Protein AF-A0A200QTH0-F1 (afdb_monomer)

Structure (mmCIF, N/CA/C/O backbone):
data_AF-A0A200QTH0-F1
#
_entry.id   AF-A0A200QTH0-F1
#
loop_
_atom_site.group_PDB
_atom_site.id
_atom_site.type_symbol
_atom_site.label_atom_id
_atom_site.label_alt_id
_atom_site.label_comp_id
_atom_site.label_asym_id
_atom_site.label_entity_id
_atom_site.label_seq_id
_atom_site.pdbx_PDB_ins_code
_atom_site.Cartn_x
_atom_site.Cartn_y
_atom_site.Cartn_z
_atom_site.occupancy
_atom_site.B_iso_or_equiv
_atom_site.auth_seq_id
_atom_site.auth_comp_id
_atom_site.auth_asym_id
_atom_site.auth_atom_id
_atom_site.pdbx_PDB_model_num
ATOM 1 N N . MET A 1 1 ? -9.938 -22.766 -24.510 1.00 37.22 1 MET A N 1
ATOM 2 C CA . MET A 1 1 ? -10.640 -21.597 -25.078 1.00 37.22 1 MET A CA 1
ATOM 3 C C . MET A 1 1 ? -10.400 -20.454 -24.120 1.00 37.22 1 MET A C 1
ATOM 5 O O . MET A 1 1 ? -10.971 -20.461 -23.039 1.00 37.22 1 MET A O 1
ATOM 9 N N . GLU A 1 2 ? -9.477 -19.562 -24.454 1.00 42.81 2 GLU A N 1
ATOM 10 C CA . GLU A 1 2 ? -9.151 -18.405 -23.620 1.00 42.81 2 GLU A CA 1
ATOM 11 C C . GLU A 1 2 ? -9.991 -17.220 -24.088 1.00 42.81 2 GLU A C 1
ATOM 13 O O . GLU A 1 2 ? -10.040 -16.911 -25.277 1.00 42.81 2 GLU A O 1
ATOM 18 N N . VAL A 1 3 ? -10.708 -16.593 -23.158 1.00 43.75 3 VAL A N 1
ATOM 19 C CA . VAL A 1 3 ? -11.437 -15.352 -23.414 1.00 43.75 3 VAL A CA 1
ATOM 20 C C . VAL A 1 3 ? -10.599 -14.227 -22.825 1.00 43.75 3 VAL A C 1
ATOM 22 O O . VAL A 1 3 ? -10.744 -13.882 -21.654 1.00 43.75 3 VAL A O 1
ATOM 25 N N . GLU A 1 4 ? -9.712 -13.651 -23.635 1.00 58.47 4 GLU A N 1
ATOM 26 C CA . GLU A 1 4 ? -9.012 -12.410 -23.293 1.00 58.47 4 GLU A CA 1
ATOM 27 C C . GLU A 1 4 ? -9.974 -11.223 -23.424 1.00 58.47 4 GLU A C 1
ATOM 29 O O . GLU A 1 4 ? -9.919 -10.428 -24.361 1.00 58.47 4 GLU A O 1
ATOM 34 N N . LYS A 1 5 ? -10.900 -11.079 -22.474 1.00 60.09 5 LYS A N 1
ATOM 35 C CA . LYS A 1 5 ? -11.662 -9.835 -22.341 1.00 60.09 5 LYS A CA 1
ATOM 36 C C . LYS A 1 5 ? -10.797 -8.822 -21.599 1.00 60.09 5 LYS A C 1
ATOM 38 O O . LYS A 1 5 ? -10.943 -8.631 -20.393 1.00 60.09 5 LYS A O 1
ATOM 43 N N . LYS A 1 6 ? -9.911 -8.141 -22.332 1.00 60.62 6 LYS A N 1
ATOM 44 C CA . LYS A 1 6 ? -9.370 -6.850 -21.891 1.00 60.62 6 LYS A CA 1
ATOM 45 C C . LYS A 1 6 ? -10.531 -5.852 -21.859 1.00 60.62 6 LYS A C 1
ATOM 47 O O . LYS A 1 6 ? -10.813 -5.192 -22.849 1.00 60.62 6 LYS A O 1
ATOM 52 N N . SER A 1 7 ? -11.312 -5.852 -20.780 1.00 67.88 7 SER A N 1
ATOM 53 C CA . SER A 1 7 ? -12.445 -4.933 -20.653 1.00 67.88 7 SER A CA 1
ATOM 54 C C . SER A 1 7 ? -11.937 -3.513 -20.395 1.00 67.88 7 SER A C 1
ATOM 56 O O . SER A 1 7 ? -10.959 -3.345 -19.672 1.00 67.88 7 SER A O 1
ATOM 58 N N . GLU A 1 8 ? -12.628 -2.502 -20.922 1.00 70.19 8 GLU A N 1
ATOM 59 C CA . GLU A 1 8 ?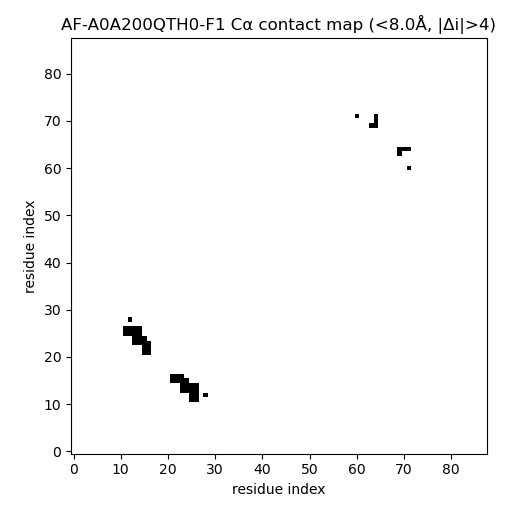 -12.308 -1.066 -20.762 1.00 70.19 8 GLU A CA 1
ATOM 60 C C . GLU A 1 8 ? -12.235 -0.597 -19.297 1.00 70.19 8 GLU A C 1
ATOM 62 O O . GLU A 1 8 ? -11.786 0.505 -19.007 1.00 70.19 8 GLU A O 1
ATOM 67 N N . ASN A 1 9 ? -12.686 -1.430 -18.359 1.00 71.06 9 ASN A N 1
ATOM 68 C CA . ASN A 1 9 ? -12.699 -1.127 -16.934 1.00 71.06 9 ASN A CA 1
ATOM 69 C C . ASN A 1 9 ? -11.510 -1.737 -16.172 1.00 71.06 9 ASN A C 1
ATOM 71 O O . ASN A 1 9 ? -11.443 -1.593 -14.951 1.00 71.06 9 ASN A O 1
ATOM 75 N N . ILE A 1 10 ? -10.584 -2.437 -16.842 1.00 71.00 10 ILE A N 1
ATOM 76 C CA . ILE A 1 10 ? -9.378 -2.967 -16.188 1.00 71.00 10 ILE A CA 1
ATOM 77 C C . ILE A 1 10 ? -8.540 -1.790 -15.682 1.00 71.00 10 ILE A C 1
ATOM 79 O O . ILE A 1 10 ? -8.170 -0.910 -16.448 1.00 71.00 10 ILE A O 1
ATOM 83 N N . GLY A 1 11 ? -8.263 -1.777 -14.377 1.00 74.62 11 GLY A N 1
ATOM 84 C CA . GLY A 1 11 ? -7.521 -0.700 -13.715 1.00 74.62 11 GLY A CA 1
ATOM 85 C C . GLY A 1 11 ? -8.372 0.507 -13.301 1.00 74.62 11 GLY A C 1
ATOM 86 O O . GLY A 1 11 ? -7.882 1.361 -12.566 1.00 74.62 11 GLY A O 1
ATOM 87 N N . ARG A 1 12 ? -9.653 0.577 -13.690 1.00 80.75 12 ARG A N 1
ATOM 88 C CA . ARG A 1 12 ? -10.529 1.689 -13.303 1.00 80.75 12 ARG A CA 1
ATOM 89 C C . ARG A 1 12 ? -11.021 1.520 -11.866 1.00 80.75 12 ARG A C 1
ATOM 91 O O . ARG A 1 12 ? -11.628 0.510 -11.512 1.00 80.75 12 ARG A O 1
ATOM 98 N N . LEU A 1 13 ? -10.792 2.536 -11.038 1.00 85.19 13 LEU A N 1
ATOM 99 C CA . LEU A 1 13 ? -11.240 2.553 -9.647 1.00 85.19 13 LEU A CA 1
ATOM 100 C C . LEU A 1 13 ? -12.722 2.933 -9.548 1.00 85.19 13 LEU A C 1
ATOM 102 O O . LEU A 1 13 ? -13.218 3.780 -10.292 1.00 85.19 13 LEU A O 1
ATOM 106 N N . PHE A 1 14 ? -13.427 2.338 -8.590 1.00 89.44 14 PHE A N 1
ATOM 107 C CA . PHE A 1 14 ? -14.804 2.688 -8.260 1.00 89.44 14 PHE A CA 1
ATOM 108 C C . PHE A 1 14 ? -14.993 2.770 -6.749 1.00 89.44 14 PHE A C 1
ATOM 110 O O . PHE A 1 14 ? -14.283 2.136 -5.971 1.00 89.44 14 PHE A O 1
ATOM 117 N N . SER A 1 15 ? -15.984 3.553 -6.343 1.00 86.50 15 SER A N 1
ATOM 118 C CA . SER A 1 15 ? -16.477 3.630 -4.976 1.00 86.50 15 SER A CA 1
ATOM 119 C C . SER A 1 15 ? -17.806 2.890 -4.882 1.00 86.50 15 SER A C 1
ATOM 121 O O . SER A 1 15 ? -18.727 3.147 -5.661 1.00 86.50 15 SER A O 1
ATOM 123 N N . CYS A 1 16 ? -17.928 1.991 -3.909 1.00 90.69 16 CYS A N 1
ATOM 124 C CA . CYS A 1 16 ? -19.175 1.302 -3.600 1.00 90.69 16 CYS A CA 1
ATOM 125 C C . CYS A 1 16 ? -19.508 1.396 -2.108 1.00 90.69 16 CYS A C 1
ATOM 127 O O . CYS A 1 16 ? -18.633 1.505 -1.252 1.00 90.69 16 CYS A O 1
ATOM 129 N N . CYS A 1 17 ? -20.798 1.349 -1.794 1.00 88.19 17 CYS A N 1
ATOM 130 C CA . CYS A 1 17 ? -21.294 1.360 -0.420 1.00 88.19 17 CYS A CA 1
ATOM 131 C C . CYS A 1 17 ? -21.023 0.027 0.284 1.00 88.19 17 CYS A C 1
ATOM 133 O O . CYS A 1 17 ? -21.460 -1.021 -0.181 1.00 88.19 17 CYS A O 1
ATOM 135 N N . THR A 1 18 ? -20.384 0.070 1.455 1.00 85.19 18 THR A N 1
ATOM 136 C CA . THR A 1 18 ? -20.056 -1.124 2.260 1.00 85.19 18 THR A CA 1
ATOM 137 C C . THR A 1 18 ? -21.296 -1.869 2.762 1.00 85.19 18 THR A C 1
ATOM 139 O O . THR A 1 18 ? -21.251 -3.067 3.007 1.00 85.19 18 THR A O 1
ATOM 142 N N . LYS A 1 19 ? -22.426 -1.169 2.921 1.00 85.88 19 LYS A N 1
ATOM 143 C CA . LYS A 1 19 ? -23.675 -1.720 3.476 1.00 85.88 19 LYS A CA 1
ATOM 144 C C . LYS A 1 19 ? -24.636 -2.268 2.409 1.00 85.88 19 LYS A C 1
ATOM 146 O O . LYS A 1 19 ? -25.834 -2.322 2.658 1.00 85.88 19 LYS A O 1
ATOM 151 N N . ASN A 1 20 ? -24.138 -2.638 1.223 1.00 75.88 20 ASN A N 1
ATOM 152 C CA . ASN A 1 20 ? -24.929 -3.208 0.118 1.00 75.88 20 ASN A CA 1
ATOM 153 C C . ASN A 1 20 ? -26.170 -2.382 -0.266 1.00 75.88 20 ASN A C 1
ATOM 155 O O . ASN A 1 20 ? -27.216 -2.920 -0.615 1.00 75.88 20 ASN A O 1
ATOM 159 N N . CYS A 1 21 ? -26.051 -1.053 -0.231 1.00 91.06 21 CYS A N 1
ATOM 160 C CA . CYS A 1 21 ? -27.153 -0.144 -0.540 1.00 91.06 21 CYS A CA 1
ATOM 161 C C . CYS A 1 21 ? -27.339 0.138 -2.046 1.00 91.06 21 CYS A C 1
ATOM 163 O O . CYS A 1 21 ? -28.121 1.005 -2.419 1.00 91.06 21 CYS A O 1
ATOM 165 N N . GLY A 1 22 ? -26.597 -0.555 -2.918 1.00 88.50 22 GLY A N 1
ATOM 166 C CA . GLY A 1 22 ? -26.657 -0.372 -4.375 1.00 88.50 22 GLY A CA 1
ATOM 167 C C . GLY A 1 22 ? -25.935 0.873 -4.903 1.00 88.50 22 GLY A C 1
ATOM 168 O O . GLY A 1 22 ? -25.923 1.104 -6.107 1.00 88.50 22 GLY A O 1
ATOM 169 N N . PHE A 1 23 ? -25.303 1.668 -4.034 1.00 88.75 23 PHE A N 1
ATOM 170 C CA . PHE A 1 23 ? -24.493 2.802 -4.469 1.00 88.75 23 PHE A CA 1
ATOM 171 C C . PHE A 1 23 ? -23.199 2.323 -5.137 1.00 88.75 23 PHE A C 1
ATOM 173 O O . PHE A 1 23 ? -22.382 1.636 -4.513 1.00 88.75 23 PHE A O 1
ATOM 180 N N . PHE A 1 24 ? -23.022 2.745 -6.385 1.00 90.88 24 PHE A N 1
ATOM 181 C CA . PHE A 1 24 ? -21.851 2.517 -7.217 1.00 90.88 24 PHE A CA 1
ATOM 182 C C . PHE A 1 24 ? -21.520 3.811 -7.962 1.00 90.88 24 PHE A C 1
ATOM 184 O O . PHE A 1 24 ? -22.394 4.405 -8.596 1.00 90.88 24 PHE A O 1
ATOM 191 N N . LYS A 1 25 ? -20.262 4.248 -7.897 1.00 89.12 25 LYS A N 1
ATOM 192 C CA . LYS A 1 25 ? -19.773 5.407 -8.646 1.00 89.12 25 LYS 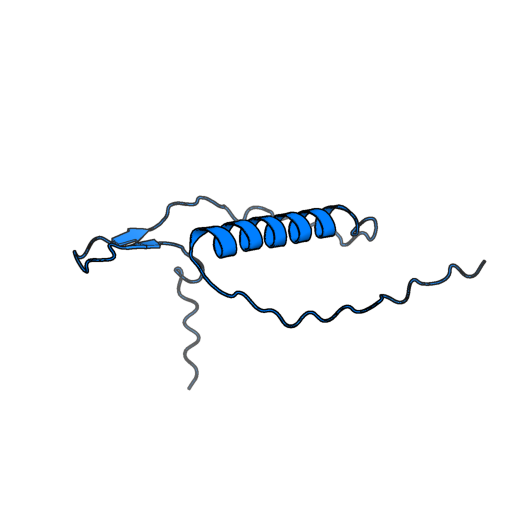A CA 1
ATOM 193 C C . LYS A 1 25 ? -18.350 5.147 -9.123 1.00 89.12 25 LYS A C 1
ATOM 195 O O . LYS A 1 25 ? -17.489 4.822 -8.309 1.00 89.12 25 LYS A O 1
ATOM 200 N N . TRP A 1 26 ? -18.090 5.316 -10.417 1.00 88.75 26 TRP A N 1
ATOM 201 C CA . TRP A 1 26 ? -16.719 5.331 -10.924 1.00 88.75 26 TRP A CA 1
ATOM 202 C C . TRP A 1 26 ? -15.940 6.480 -10.279 1.00 88.75 26 TRP A C 1
ATOM 204 O O . TRP A 1 26 ? -16.464 7.583 -10.118 1.00 88.75 26 TRP A O 1
ATOM 214 N N . SER A 1 27 ? -14.703 6.215 -9.877 1.00 86.12 27 SER A N 1
ATOM 215 C CA . SER A 1 27 ? -13.810 7.261 -9.400 1.00 86.12 27 SER A CA 1
ATOM 216 C C . SER A 1 27 ? -13.243 7.963 -10.629 1.00 86.12 27 SER A C 1
ATOM 218 O O . SER A 1 27 ? -12.455 7.377 -11.368 1.00 86.12 27 SER A O 1
ATOM 220 N N . ASP A 1 28 ? -13.662 9.204 -10.872 1.00 71.69 28 ASP A N 1
ATOM 221 C CA . ASP A 1 28 ? -13.137 10.047 -11.949 1.00 71.69 28 ASP A CA 1
ATOM 222 C C . ASP A 1 28 ? -11.746 10.573 -11.564 1.00 71.69 28 ASP A C 1
ATOM 224 O O . ASP A 1 28 ? -11.521 11.771 -11.420 1.00 71.69 28 ASP A O 1
ATOM 228 N N . SER A 1 29 ? -10.791 9.674 -11.327 1.00 56.38 29 SER A N 1
ATOM 229 C CA . SER A 1 29 ? -9.389 10.058 -11.335 1.00 56.38 29 SER A CA 1
ATOM 230 C C . SER A 1 29 ? -8.983 10.161 -12.796 1.00 56.38 29 SER A C 1
ATOM 232 O O . SER A 1 29 ? -8.621 9.165 -13.422 1.00 56.38 29 SER A O 1
ATOM 234 N N . SER A 1 30 ? -9.066 11.366 -13.351 1.00 52.62 30 SER A N 1
ATOM 235 C CA . SER A 1 30 ? -8.352 11.743 -14.566 1.00 52.62 30 SER A CA 1
ATOM 236 C C . SER A 1 30 ? -6.845 11.714 -14.291 1.00 52.62 30 SER A C 1
ATOM 238 O O . SER A 1 30 ? -6.180 12.745 -14.265 1.00 52.62 30 SER A O 1
ATOM 240 N N . HIS A 1 31 ? -6.294 10.527 -14.066 1.00 46.41 31 HIS A N 1
ATOM 241 C CA . HIS A 1 31 ? -4.940 10.254 -14.499 1.00 46.41 31 HIS A CA 1
ATOM 242 C C . HIS A 1 31 ? -5.096 9.825 -15.950 1.00 46.41 31 HIS A C 1
ATOM 244 O O . HIS A 1 31 ? -5.222 8.645 -16.259 1.00 46.41 31 HIS A O 1
ATOM 250 N N . HIS A 1 32 ? -5.199 10.828 -16.827 1.00 44.38 32 HIS A N 1
ATOM 251 C CA . HIS A 1 32 ? -4.734 10.659 -18.192 1.00 44.38 32 HIS A CA 1
ATOM 252 C C . HIS A 1 32 ? -3.347 10.029 -18.070 1.00 44.38 32 HIS A C 1
ATOM 254 O O . HIS A 1 32 ? -2.406 10.669 -17.595 1.00 44.38 32 HIS A O 1
ATOM 260 N N . GLU A 1 33 ? -3.237 8.762 -18.457 1.00 46.81 33 GLU A N 1
ATOM 261 C CA . GLU A 1 33 ? -1.999 8.228 -18.995 1.00 46.81 33 GLU A CA 1
ATOM 262 C C . GLU A 1 33 ? -1.719 8.970 -20.305 1.00 46.81 33 GLU A C 1
ATOM 264 O O . GLU A 1 33 ? -1.893 8.460 -21.401 1.00 46.81 33 GLU A O 1
ATOM 269 N N . GLU A 1 34 ? -1.325 10.229 -20.168 1.00 48.69 34 GLU A N 1
ATOM 270 C CA . GLU A 1 34 ? -0.538 10.960 -21.146 1.00 48.69 34 GLU A CA 1
ATOM 271 C C . GLU A 1 34 ? 0.743 11.364 -20.424 1.00 48.69 34 GLU A C 1
ATOM 273 O O . GLU A 1 34 ? 1.020 12.511 -20.089 1.00 48.69 34 GLU A O 1
ATOM 278 N N . SER A 1 35 ? 1.539 10.349 -20.124 1.00 43.22 35 SER A N 1
ATOM 279 C CA . SER A 1 35 ? 2.970 10.472 -20.327 1.00 43.22 35 SER A CA 1
ATOM 280 C C . SER A 1 35 ? 3.327 9.495 -21.430 1.00 43.22 35 SER A C 1
ATOM 282 O O . SER A 1 35 ? 3.887 8.431 -21.189 1.00 43.22 35 SER A O 1
ATOM 284 N N . GLU A 1 36 ? 3.036 9.897 -22.669 1.00 53.59 36 GLU A N 1
ATOM 285 C CA . GLU A 1 36 ? 3.968 9.628 -23.757 1.00 53.59 36 GLU A CA 1
ATOM 286 C C . GLU A 1 36 ? 5.294 10.313 -23.400 1.00 53.59 36 GLU A C 1
ATOM 288 O O . GLU A 1 36 ? 5.637 11.3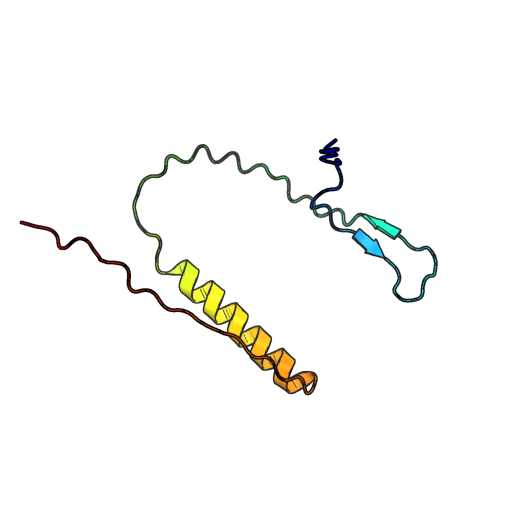80 -23.900 1.00 53.59 36 GLU A O 1
ATOM 293 N N . SER A 1 37 ? 6.059 9.709 -22.493 1.00 40.66 37 SER A N 1
ATOM 294 C CA . SER A 1 37 ? 7.494 9.905 -22.508 1.00 40.66 37 SER A CA 1
ATOM 295 C C . SER A 1 37 ? 8.024 8.893 -23.507 1.00 40.66 37 SER A C 1
ATOM 297 O O . SER A 1 37 ? 8.359 7.757 -23.171 1.00 40.66 37 SER A O 1
ATOM 299 N N . SER A 1 38 ? 8.112 9.334 -24.763 1.00 51.59 38 SER A N 1
ATOM 300 C CA . SER A 1 38 ? 9.250 8.969 -25.603 1.00 51.59 38 SER A CA 1
ATOM 301 C C . SER A 1 38 ? 10.517 9.454 -24.893 1.00 51.59 38 SER A C 1
ATOM 303 O O . 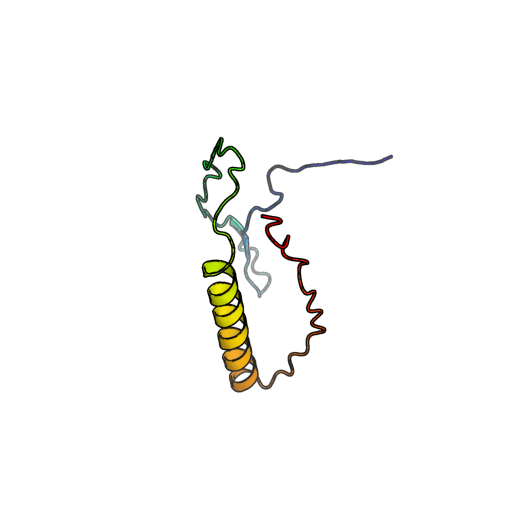SER A 1 38 ? 11.109 10.467 -25.243 1.00 51.59 38 SER A O 1
ATOM 305 N N . GLY A 1 39 ? 10.885 8.761 -23.825 1.00 41.00 39 GLY A N 1
ATOM 306 C CA . GLY A 1 39 ? 12.124 8.930 -23.106 1.00 41.00 39 GLY A CA 1
ATOM 307 C C . GLY A 1 39 ? 12.973 7.752 -23.500 1.00 41.00 39 GLY A C 1
ATOM 308 O O . GLY A 1 39 ? 12.772 6.644 -23.005 1.00 41.00 39 GLY A O 1
ATOM 309 N N . ALA A 1 40 ? 13.898 7.987 -24.426 1.00 41.84 40 ALA A N 1
ATOM 310 C CA . ALA A 1 40 ? 15.074 7.154 -24.527 1.00 41.84 40 ALA A CA 1
ATOM 311 C C . ALA A 1 40 ? 15.549 6.837 -23.103 1.00 41.84 40 ALA A C 1
ATOM 313 O O . ALA A 1 40 ? 15.722 7.735 -22.279 1.00 41.84 40 ALA A O 1
ATOM 314 N N . ILE A 1 41 ? 15.715 5.551 -22.821 1.00 48.16 41 ILE A N 1
ATOM 315 C CA . ILE A 1 41 ? 16.572 5.065 -21.747 1.00 48.16 41 ILE A CA 1
ATOM 316 C C . ILE A 1 41 ? 17.996 5.544 -22.060 1.00 48.16 41 ILE A C 1
ATOM 318 O O . ILE A 1 41 ? 18.809 4.813 -22.613 1.00 48.16 41 ILE A O 1
ATOM 322 N N . SER A 1 42 ? 18.250 6.813 -21.767 1.00 44.69 42 SER A N 1
ATOM 323 C CA . SER A 1 42 ? 19.499 7.272 -21.183 1.00 44.69 42 SER A CA 1
ATOM 324 C C . SER A 1 42 ? 19.320 6.931 -19.705 1.00 44.69 42 SER A C 1
ATOM 326 O O . SER A 1 42 ? 18.476 7.501 -19.020 1.00 44.69 42 SER A O 1
ATOM 328 N N . ASP A 1 43 ? 19.838 5.802 -19.234 1.00 55.00 43 ASP A N 1
ATOM 329 C CA . ASP A 1 43 ? 21.201 5.768 -18.702 1.00 55.00 43 ASP A CA 1
ATOM 330 C C . ASP A 1 43 ? 21.547 7.116 -18.055 1.00 55.00 43 ASP A C 1
ATOM 332 O O . ASP A 1 43 ? 21.788 8.092 -18.760 1.00 55.00 43 ASP A O 1
ATOM 336 N N . GLU A 1 44 ? 21.416 7.140 -16.721 1.00 51.69 44 GLU A N 1
ATOM 337 C CA . GLU A 1 44 ? 22.127 7.958 -15.725 1.00 51.69 44 GLU A CA 1
ATOM 338 C C . GLU A 1 44 ? 21.169 8.476 -14.616 1.00 51.69 44 GLU A C 1
ATOM 340 O O . GLU A 1 44 ? 20.191 9.172 -14.875 1.00 51.69 44 GLU A O 1
ATOM 345 N N . SER A 1 45 ? 21.473 8.131 -13.352 1.00 46.03 45 SER A N 1
ATOM 346 C CA . SER A 1 45 ? 20.887 8.628 -12.078 1.00 46.03 45 SER A CA 1
ATOM 347 C C . SER A 1 45 ? 19.557 8.044 -11.530 1.00 46.03 45 SER A C 1
ATOM 349 O O . SER A 1 45 ? 18.626 8.766 -11.189 1.00 46.03 45 SER A O 1
ATOM 351 N N . VAL A 1 46 ? 19.480 6.723 -11.305 1.00 51.75 46 VAL A N 1
ATOM 352 C CA . VAL A 1 46 ? 18.389 6.087 -10.522 1.00 51.75 46 VAL A CA 1
ATOM 353 C C . VAL A 1 46 ? 18.945 5.476 -9.238 1.00 51.75 46 VAL A C 1
ATOM 355 O O . VAL A 1 46 ? 19.287 4.297 -9.223 1.00 51.75 46 VAL A O 1
ATOM 358 N N . THR A 1 47 ? 19.036 6.240 -8.149 1.00 58.84 47 THR A N 1
ATOM 359 C CA . THR A 1 47 ? 19.324 5.650 -6.824 1.00 58.84 47 THR A CA 1
ATOM 360 C C . THR A 1 47 ? 18.715 6.399 -5.641 1.00 58.84 47 THR A C 1
ATOM 362 O O . THR A 1 47 ? 18.326 5.742 -4.681 1.00 58.84 47 THR A O 1
ATOM 365 N N . GLU A 1 48 ? 18.585 7.728 -5.682 1.00 60.69 48 GLU A N 1
ATOM 366 C CA . GLU A 1 48 ? 18.214 8.487 -4.473 1.00 60.69 48 GLU A CA 1
ATOM 367 C C . GLU A 1 48 ? 16.697 8.523 -4.207 1.00 60.69 48 GLU A C 1
ATOM 369 O O . GLU A 1 48 ? 16.258 8.118 -3.133 1.00 60.69 48 GLU A O 1
ATOM 374 N N . GLY A 1 49 ? 15.868 8.876 -5.198 1.00 59.59 49 GLY A N 1
ATOM 375 C CA . GLY A 1 49 ? 14.415 9.016 -4.987 1.00 59.59 49 GLY A CA 1
ATOM 376 C C . GLY A 1 49 ? 13.686 7.714 -4.617 1.00 59.59 49 GLY A C 1
ATOM 377 O O . GLY A 1 49 ? 12.735 7.723 -3.840 1.00 59.59 49 GLY A O 1
ATOM 378 N N . ALA A 1 50 ? 14.171 6.566 -5.100 1.00 68.56 50 ALA A N 1
ATOM 379 C CA . ALA A 1 50 ? 13.549 5.270 -4.817 1.00 68.56 50 ALA A CA 1
ATOM 380 C C . ALA A 1 50 ? 13.678 4.851 -3.337 1.00 68.56 50 ALA A C 1
ATOM 382 O O . ALA A 1 50 ? 12.825 4.126 -2.819 1.00 68.56 50 ALA A O 1
ATOM 383 N N . MET A 1 51 ? 14.730 5.299 -2.640 1.00 71.69 51 MET A N 1
ATOM 384 C CA . MET A 1 51 ? 14.913 5.013 -1.213 1.00 71.69 51 MET A CA 1
ATOM 385 C C . MET A 1 51 ? 13.967 5.837 -0.335 1.00 71.69 51 MET A C 1
ATOM 387 O O . MET A 1 51 ? 13.460 5.327 0.671 1.00 71.69 51 MET A O 1
ATOM 391 N N . ASP A 1 52 ? 13.682 7.075 -0.733 1.00 80.56 52 ASP A N 1
ATOM 392 C CA . ASP A 1 52 ? 12.751 7.948 -0.019 1.00 80.56 52 ASP A CA 1
ATOM 393 C C . ASP A 1 52 ? 11.310 7.426 -0.089 1.00 80.56 52 ASP A C 1
ATOM 395 O O . ASP A 1 52 ? 10.594 7.427 0.922 1.00 80.56 52 ASP A O 1
ATOM 399 N N . ASP A 1 53 ? 10.905 6.879 -1.236 1.00 85.38 53 ASP A N 1
ATOM 400 C CA . ASP A 1 53 ? 9.584 6.268 -1.411 1.00 85.38 53 ASP A CA 1
ATOM 401 C C . ASP A 1 53 ? 9.392 5.029 -0.526 1.00 85.38 53 ASP A C 1
ATOM 403 O O . ASP A 1 53 ? 8.371 4.891 0.157 1.00 85.38 53 ASP A O 1
ATOM 407 N N . LEU A 1 54 ? 10.401 4.156 -0.449 1.00 86.12 54 LEU A N 1
ATOM 408 C CA . LEU A 1 54 ? 10.392 3.001 0.457 1.00 86.12 54 LEU A CA 1
ATOM 409 C C . LEU A 1 54 ? 10.332 3.437 1.928 1.00 86.12 54 LEU A C 1
ATOM 411 O O . LEU A 1 54 ? 9.537 2.898 2.703 1.00 86.12 54 LEU A O 1
ATOM 415 N N . SER A 1 55 ? 11.107 4.455 2.310 1.00 87.81 55 SER A N 1
ATOM 416 C CA . SER A 1 55 ? 11.090 5.033 3.661 1.00 87.81 55 SER A CA 1
ATOM 417 C C . SER A 1 55 ? 9.702 5.558 4.042 1.00 87.81 55 SER A C 1
ATOM 419 O O . SER A 1 55 ? 9.220 5.332 5.159 1.00 87.81 55 SER A O 1
ATOM 421 N N . ARG A 1 56 ? 9.008 6.210 3.103 1.00 90.81 56 ARG A N 1
ATOM 422 C CA . ARG A 1 56 ? 7.642 6.708 3.305 1.00 90.81 56 ARG A CA 1
ATOM 423 C C . ARG A 1 56 ? 6.645 5.575 3.546 1.00 90.81 56 ARG A C 1
ATOM 425 O O . ARG A 1 56 ? 5.786 5.704 4.419 1.00 90.81 56 ARG A O 1
ATOM 432 N N . ILE A 1 57 ? 6.764 4.468 2.816 1.00 89.06 57 ILE A N 1
ATOM 433 C CA . ILE A 1 57 ? 5.881 3.302 2.966 1.00 89.06 57 ILE A CA 1
ATOM 434 C C . ILE A 1 57 ? 6.044 2.671 4.354 1.00 89.06 57 ILE A C 1
ATOM 436 O O . ILE A 1 57 ? 5.048 2.497 5.058 1.00 89.06 57 ILE A O 1
ATOM 440 N N . PHE A 1 58 ? 7.277 2.408 4.800 1.00 90.38 58 PHE A N 1
ATOM 441 C CA . PHE A 1 58 ? 7.514 1.801 6.117 1.00 90.38 58 PHE A CA 1
ATOM 442 C C . PHE A 1 58 ? 7.027 2.683 7.275 1.00 90.38 58 PHE A C 1
ATOM 444 O O . PHE A 1 58 ? 6.435 2.174 8.226 1.00 90.38 58 PHE A O 1
ATOM 451 N N . LYS A 1 59 ? 7.186 4.011 7.180 1.00 90.12 59 LYS A N 1
ATOM 452 C CA . LYS A 1 59 ? 6.656 4.954 8.185 1.00 90.12 59 LYS A CA 1
ATOM 453 C C . LYS A 1 59 ? 5.132 4.918 8.278 1.00 90.12 59 LYS A C 1
ATOM 455 O O . LYS A 1 59 ? 4.580 5.011 9.372 1.00 90.12 59 LYS A O 1
ATOM 460 N N . ASN A 1 60 ? 4.446 4.794 7.145 1.00 88.69 60 ASN A N 1
ATOM 461 C CA . ASN A 1 60 ? 2.989 4.698 7.132 1.00 88.69 60 ASN A CA 1
ATOM 462 C C . ASN A 1 60 ? 2.505 3.373 7.734 1.00 88.69 60 ASN A C 1
ATOM 464 O O . ASN A 1 60 ? 1.546 3.378 8.499 1.00 88.69 60 ASN A O 1
ATOM 468 N N . LEU A 1 61 ? 3.192 2.263 7.451 1.00 89.31 61 LEU A N 1
ATOM 469 C CA . LEU A 1 61 ? 2.860 0.952 8.016 1.00 89.31 61 LEU A CA 1
ATOM 470 C C . LEU A 1 61 ? 3.040 0.909 9.538 1.00 89.31 61 LEU A C 1
ATOM 472 O O . LEU A 1 61 ? 2.164 0.398 10.231 1.00 89.31 61 LEU A O 1
ATOM 476 N N . ALA A 1 62 ? 4.112 1.511 10.064 1.00 87.62 62 ALA A N 1
ATOM 477 C CA . ALA A 1 62 ? 4.328 1.622 11.509 1.00 87.62 62 ALA A CA 1
ATOM 478 C C . ALA A 1 62 ? 3.163 2.345 12.209 1.00 87.62 62 ALA A C 1
ATOM 480 O O . ALA A 1 62 ? 2.634 1.864 13.207 1.00 87.62 62 ALA A O 1
ATOM 481 N N . ARG A 1 63 ? 2.687 3.451 11.620 1.00 88.44 63 ARG A N 1
ATOM 482 C CA . ARG A 1 63 ? 1.537 4.210 12.141 1.00 88.44 63 ARG A CA 1
ATOM 483 C C . ARG A 1 63 ? 0.235 3.409 12.145 1.00 88.44 63 ARG A C 1
ATOM 485 O O . ARG A 1 63 ? -0.601 3.627 13.015 1.00 88.44 63 ARG A O 1
ATOM 492 N N . ILE A 1 64 ? 0.033 2.536 11.159 1.00 86.25 64 ILE A N 1
ATOM 493 C CA . ILE A 1 64 ? -1.164 1.685 11.079 1.00 86.25 64 ILE A CA 1
ATOM 494 C C . ILE A 1 64 ? -1.105 0.599 12.152 1.00 86.25 64 ILE A C 1
ATOM 496 O O . ILE A 1 64 ? -2.086 0.407 12.865 1.00 86.25 64 ILE A O 1
ATOM 500 N N . SER A 1 65 ? 0.050 -0.053 12.307 1.00 87.06 65 SER A N 1
ATOM 501 C CA . SER A 1 65 ? 0.245 -1.106 13.307 1.00 87.06 65 SER A CA 1
ATOM 502 C C . SER A 1 65 ? -0.022 -0.604 14.731 1.00 87.06 65 SER A C 1
ATOM 504 O O . SER A 1 65 ? -0.765 -1.245 15.468 1.00 87.06 65 SER A O 1
ATOM 506 N N . GLU A 1 66 ? 0.472 0.588 15.085 1.00 86.12 66 GLU A N 1
ATOM 507 C CA . GLU A 1 66 ? 0.223 1.208 16.399 1.00 86.12 66 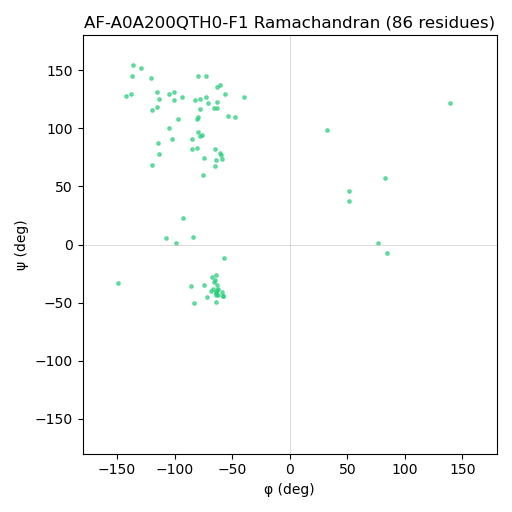GLU A CA 1
ATOM 508 C C . GLU A 1 66 ? -1.246 1.589 16.632 1.00 86.12 66 GLU A C 1
ATOM 510 O O . GLU A 1 66 ? -1.719 1.585 17.768 1.00 86.12 66 GLU A O 1
ATOM 515 N N . LYS A 1 67 ? -1.967 1.967 15.571 1.00 87.25 67 LYS A N 1
ATOM 516 C CA . LYS A 1 67 ? -3.335 2.483 15.684 1.00 87.25 67 LYS A CA 1
ATOM 517 C C . LYS A 1 67 ? -4.388 1.379 15.700 1.00 87.25 67 LYS A C 1
ATOM 519 O O . LYS A 1 67 ? -5.415 1.549 16.355 1.00 87.25 67 LYS A O 1
ATOM 524 N N . GLU A 1 68 ? -4.175 0.308 14.943 1.00 85.69 68 GLU A N 1
ATOM 525 C CA . GLU A 1 68 ? -5.202 -0.709 14.693 1.00 85.69 68 GLU A CA 1
ATOM 526 C C . GLU A 1 68 ? -4.954 -2.042 15.417 1.00 85.69 68 GLU A C 1
ATOM 528 O O . GLU A 1 68 ? -5.734 -2.968 15.224 1.00 85.69 68 GLU A O 1
ATOM 533 N N . ASP A 1 69 ? -3.925 -2.131 16.273 1.00 86.56 69 ASP A N 1
ATOM 534 C CA . ASP A 1 69 ? -3.523 -3.368 16.973 1.00 86.56 69 ASP A CA 1
ATOM 535 C C . ASP A 1 69 ? -3.351 -4.545 15.992 1.00 86.56 69 ASP A C 1
ATOM 537 O O . ASP A 1 69 ? -3.875 -5.645 16.168 1.00 86.56 69 ASP A O 1
ATOM 541 N N . VAL A 1 70 ? -2.651 -4.272 14.884 1.00 85.81 70 VAL A N 1
ATOM 542 C CA . VAL A 1 70 ? -2.419 -5.233 13.797 1.00 85.81 70 VAL A CA 1
ATOM 543 C C . VAL A 1 70 ? -0.933 -5.546 13.689 1.00 85.81 70 VAL A C 1
ATOM 545 O O . VAL A 1 70 ? -0.094 -4.644 13.599 1.00 85.81 70 VAL A O 1
ATOM 548 N N . GLU A 1 71 ? -0.611 -6.838 13.625 1.00 88.00 71 GLU A N 1
ATOM 549 C CA . GLU A 1 71 ? 0.726 -7.326 13.300 1.00 88.00 71 GLU A CA 1
ATOM 550 C C . GLU A 1 71 ? 0.929 -7.346 11.779 1.00 88.00 71 GLU A C 1
ATOM 552 O O . GLU A 1 71 ? 0.171 -7.976 11.039 1.00 88.00 71 GLU A O 1
ATOM 557 N N . ILE A 1 72 ? 1.972 -6.664 11.303 1.00 84.69 72 ILE A N 1
ATOM 558 C CA . ILE A 1 72 ? 2.319 -6.604 9.882 1.00 84.69 72 ILE A CA 1
ATOM 559 C C . ILE A 1 72 ? 3.729 -7.178 9.697 1.00 84.69 72 ILE A C 1
ATOM 561 O O . ILE A 1 72 ? 4.703 -6.607 10.185 1.00 84.69 72 ILE A O 1
ATOM 565 N N . SER A 1 73 ? 3.848 -8.294 8.973 1.00 87.50 73 SER A N 1
ATOM 566 C CA . SER A 1 73 ? 5.121 -8.983 8.717 1.00 87.50 73 SER A CA 1
ATOM 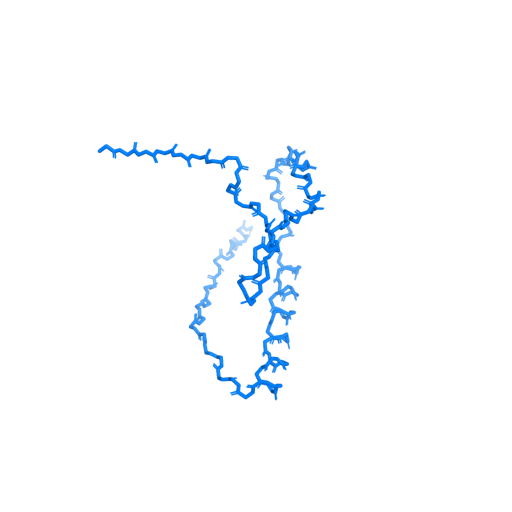567 C C . SER A 1 73 ? 5.434 -9.084 7.218 1.00 87.50 73 SER A C 1
ATOM 569 O O . SER A 1 73 ? 4.546 -9.269 6.387 1.00 87.50 73 SER A O 1
ATOM 571 N N . P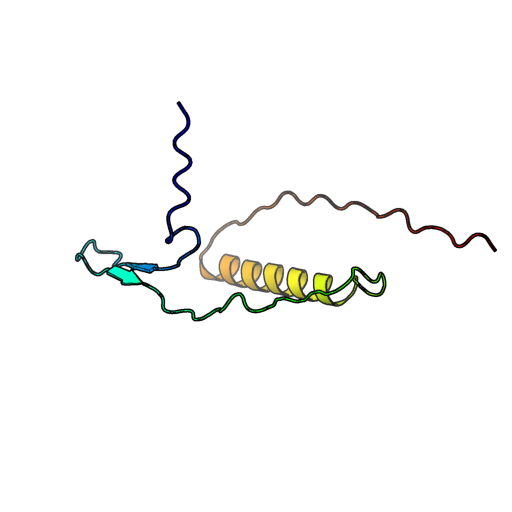HE A 1 74 ? 6.718 -8.954 6.858 1.00 86.19 74 PHE A N 1
ATOM 572 C CA . PHE A 1 74 ? 7.189 -8.991 5.468 1.00 86.19 74 PHE A CA 1
ATOM 573 C C . PHE A 1 74 ? 8.461 -9.824 5.325 1.00 86.19 74 PHE A C 1
ATOM 575 O O . PHE A 1 74 ? 9.347 -9.780 6.177 1.00 86.19 74 PHE A O 1
ATOM 582 N N . GLN A 1 75 ? 8.590 -10.521 4.196 1.00 89.56 75 GLN A N 1
ATOM 583 C CA . GLN A 1 75 ? 9.835 -11.172 3.791 1.00 89.56 75 GLN A CA 1
ATOM 584 C C . GLN A 1 75 ? 10.586 -10.256 2.820 1.00 89.56 75 GLN A C 1
ATOM 586 O O . GLN A 1 75 ? 10.171 -10.079 1.675 1.00 89.56 75 GLN A O 1
ATOM 591 N N . VAL A 1 76 ? 11.685 -9.653 3.276 1.00 87.81 76 VAL A N 1
ATO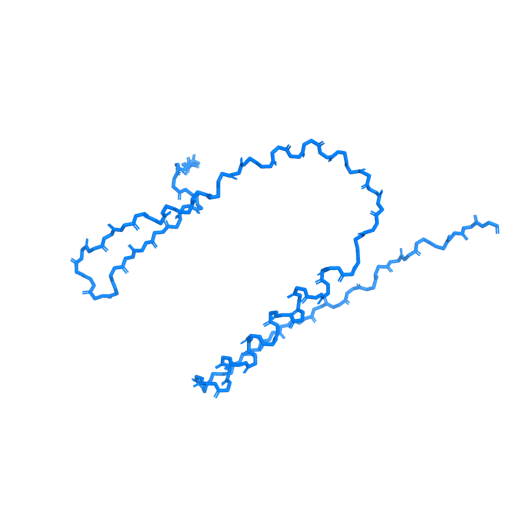M 592 C CA . VAL A 1 76 ? 12.497 -8.731 2.467 1.00 87.81 76 VAL A CA 1
ATOM 593 C C . VAL A 1 76 ? 13.729 -9.455 1.929 1.00 87.81 76 VAL A C 1
ATOM 595 O O . VAL A 1 76 ? 14.462 -10.090 2.681 1.00 87.81 76 VAL A O 1
ATOM 598 N N . THR A 1 77 ? 13.989 -9.328 0.625 1.00 89.12 77 THR A N 1
ATOM 599 C CA . THR A 1 77 ? 15.222 -9.819 -0.011 1.00 89.12 77 THR A CA 1
ATOM 600 C C . THR A 1 77 ? 16.027 -8.642 -0.552 1.00 89.12 77 THR A C 1
ATOM 602 O O . THR A 1 77 ? 15.567 -7.941 -1.449 1.00 89.12 77 THR A O 1
ATOM 605 N N . ILE A 1 78 ? 17.247 -8.447 -0.047 1.00 86.25 78 ILE A N 1
ATOM 606 C CA . ILE A 1 78 ? 18.166 -7.400 -0.515 1.00 86.25 78 ILE A CA 1
ATOM 607 C C . ILE A 1 78 ? 19.193 -8.036 -1.452 1.00 86.25 78 ILE A C 1
ATOM 609 O O . ILE A 1 78 ? 19.893 -8.974 -1.072 1.00 86.25 78 ILE A O 1
ATOM 613 N N . ARG A 1 79 ? 19.309 -7.522 -2.680 1.00 86.06 79 ARG A N 1
ATOM 614 C CA . ARG A 1 79 ? 20.349 -7.930 -3.634 1.00 86.06 79 ARG A CA 1
ATOM 615 C C . ARG A 1 79 ? 21.298 -6.764 -3.872 1.00 86.06 79 ARG A C 1
ATOM 617 O O . ARG A 1 79 ? 20.869 -5.685 -4.265 1.00 86.06 79 ARG A O 1
ATOM 624 N N . LYS A 1 80 ? 22.594 -6.987 -3.658 1.00 86.06 80 LYS A N 1
ATOM 625 C CA . LYS A 1 80 ? 23.632 -6.014 -4.009 1.00 86.06 80 LYS A CA 1
ATOM 626 C C . LYS A 1 80 ? 23.876 -6.074 -5.518 1.00 86.06 80 LYS A C 1
ATOM 628 O O . LYS A 1 80 ? 24.308 -7.108 -6.024 1.00 86.06 80 LYS A O 1
ATOM 633 N N . GLY A 1 81 ? 23.605 -4.981 -6.228 1.00 78.06 81 GLY A N 1
ATOM 634 C CA . GLY A 1 81 ? 23.989 -4.841 -7.632 1.00 78.06 81 GLY A CA 1
ATOM 635 C C . GLY A 1 81 ? 25.512 -4.863 -7.775 1.00 78.06 81 GLY A C 1
ATOM 636 O O . GLY A 1 81 ? 26.226 -4.237 -6.989 1.00 78.06 81 GLY A O 1
ATOM 637 N N . LYS A 1 82 ? 26.030 -5.605 -8.758 1.00 75.19 82 LYS A N 1
ATOM 638 C CA . LYS A 1 82 ? 27.455 -5.578 -9.100 1.00 75.19 82 LYS A CA 1
ATOM 639 C C . LYS A 1 82 ? 27.713 -4.289 -9.881 1.00 75.19 82 LYS A C 1
ATOM 641 O O . LYS A 1 82 ? 27.478 -4.251 -11.084 1.00 75.19 82 LYS A O 1
ATOM 646 N N . GLY A 1 83 ? 28.131 -3.230 -9.187 1.00 65.19 83 GLY A N 1
ATOM 647 C CA . GLY A 1 83 ? 28.633 -2.023 -9.843 1.00 65.19 83 GLY A CA 1
ATOM 648 C C . GLY A 1 83 ? 29.792 -2.412 -10.756 1.00 65.19 83 GLY A C 1
ATOM 649 O O . GLY A 1 83 ? 30.673 -3.169 -10.334 1.00 65.19 83 GLY A O 1
ATOM 650 N N . LYS A 1 84 ? 29.756 -1.983 -12.021 1.00 63.00 84 LYS A N 1
ATOM 651 C CA . LYS A 1 84 ? 30.911 -2.139 -12.903 1.00 63.00 84 LYS A CA 1
ATOM 652 C C . LYS A 1 84 ? 32.036 -1.315 -12.280 1.00 63.00 84 LYS A C 1
ATOM 654 O O . LYS A 1 84 ? 31.868 -0.122 -12.073 1.00 63.00 84 LYS A O 1
ATOM 659 N N . ALA A 1 85 ? 33.124 -1.972 -11.890 1.00 64.00 85 ALA A N 1
ATOM 660 C CA . ALA A 1 85 ? 34.349 -1.257 -11.585 1.00 64.00 85 ALA A CA 1
ATOM 661 C C . ALA A 1 85 ? 34.818 -0.659 -12.911 1.00 64.00 85 ALA A C 1
ATOM 663 O O . ALA A 1 85 ? 35.027 -1.415 -13.861 1.00 64.00 85 ALA A O 1
ATOM 664 N N . ASP A 1 86 ? 34.885 0.667 -12.992 1.00 67.81 86 ASP A N 1
ATOM 665 C CA . ASP A 1 86 ? 35.556 1.352 -14.089 1.00 67.81 86 ASP A CA 1
ATOM 666 C C . ASP A 1 86 ? 36.978 0.795 -14.203 1.00 67.81 86 ASP A C 1
ATOM 668 O O . ASP A 1 86 ? 37.807 0.964 -13.307 1.00 67.81 86 ASP A O 1
ATOM 672 N N . GLU A 1 87 ? 37.226 0.063 -15.285 1.00 60.25 87 GLU A N 1
ATOM 673 C CA . GLU A 1 87 ? 38.559 -0.358 -15.688 1.00 60.25 87 GLU A CA 1
ATOM 674 C C . GLU A 1 87 ? 39.189 0.835 -16.407 1.00 60.25 87 GLU A C 1
ATOM 676 O O . GLU A 1 87 ? 38.762 1.209 -17.503 1.00 60.25 87 GLU A O 1
ATOM 681 N N . LYS A 1 88 ? 40.157 1.477 -15.753 1.00 52.03 88 LYS A N 1
ATOM 682 C CA . LYS A 1 88 ? 40.991 2.510 -16.358 1.00 52.03 88 LYS A CA 1
ATOM 683 C C . LYS A 1 88 ? 42.451 2.296 -16.000 1.00 52.03 88 LYS A C 1
ATOM 685 O O . LYS A 1 88 ? 42.718 1.967 -14.822 1.00 52.03 88 LYS A O 1
#

Mean predicted aligned error: 18.53 Å

Secondary structure (DSSP, 8-state):
-------TTTT--EEE-TT----EEE--------------------SHHHHHHHHHHHHHHHHHHHHHT-------------PPP---

InterPro domains:
  IPR010666 Zinc finger, GRF-type [PF06839] (3-29)

pLDDT: mean 72.27, std 17.19, range [37.22, 91.06]

Organism: Macleaya cordata (NCBI:txid56857)

Sequence (88 aa):
MEVEKKSENIGRLFSCCTKNCGFFKWSDSSHHEESESSGAISDESVTEGAMDDLSRIFKNLARISEKEDVEISFQVTIRKGKGKADEK

Radius of gyration: 21.34 Å; Cα contacts (8 Å, |Δi|>4): 25; chains: 1; bounding box: 68×33×43 Å

Solvent-accessible surface area (backbone atoms only — not comparable to full-atom values): 6359 Å² total; per-residue (Å²): 139,86,80,86,74,83,51,94,59,72,91,62,55,68,50,66,49,93,81,74,75,78,51,71,42,74,52,85,70,82,70,72,89,74,74,83,66,90,61,75,85,65,84,83,88,89,67,68,70,67,53,54,56,53,52,52,51,55,55,52,50,52,56,47,30,75,71,67,80,46,92,84,8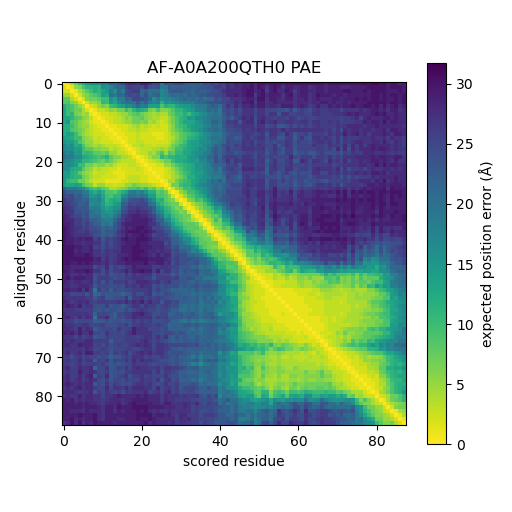6,84,89,82,85,88,78,84,78,85,72,79,74,83,86,127

Foldseek 3Di:
DDDPCPDPCVVWDWDDDPVPPPDIGTDPPPPPPPPPPPPPPDDDDDDDPVVVVVVVVVVVVVVCCVPPVDDDDDDDDDDDDDDPDPDD